Protein AF-A0A964YKU9-F1 (afdb_monomer)

Nearest PDB structures (foldseek):
  8cr2-assembly1_A  TM=3.054E-01  e=3.579E+00  Homo sapiens
  6dk4-assembly1_A  TM=3.546E-01  e=6.499E+00  Campylobacter jejuni

Sequence (134 aa):
GELRRVSAAVVVNYKNQTDTKSGEVKQIPYQPAELQQMIALARDAVGFRQDRGDSVSVANIPFTPEPVEHIPFYKDGGFIELVKEFSKFAIIFGALAIFFFVVVKPILFPPLVEVVEEEGLKGLAKREALKYVG

Secondary structure (DSSP, 8-state):
------EEEEEEPPEEEE-TTT--EEEEPPPHHHHHHHHHHHHHHTT--GGGT-EEEEEE--SS--------GGG-HHHHHHHHHHHHHHHHHHHHHHHIIIIIHHHHS-----THHHHHHHHHHHHHHGGG--

Radius of gyration: 42.84 Å; Cα contacts (8 Å, |Δi|>4): 95; chains: 1; bounding box: 123×22×89 Å

Foldseek 3Di:
DDDDAAEEEAEAAFDWDQDPPPRDTDGHWDDPVVVVVVQVVVCVVVVNDVVRVHDYYYHYDHPDDDPPPCPPPCRDPVNVVVVVVVVVVVVVVVVVVCCCVVPVCCVVPPPPPPPPPVVVVVVVVVVVVVVPPD

Structure (mmCIF, N/CA/C/O backbone):
data_AF-A0A964YKU9-F1
#
_entry.id   AF-A0A964YKU9-F1
#
loop_
_atom_site.group_PDB
_atom_site.id
_atom_site.type_symbol
_atom_site.label_atom_id
_atom_site.label_alt_id
_atom_site.label_comp_id
_atom_site.label_asym_id
_atom_site.label_entity_id
_atom_site.label_seq_id
_atom_site.pdbx_PDB_ins_code
_atom_site.Cartn_x
_atom_site.Cartn_y
_atom_site.Cartn_z
_atom_site.occupancy
_atom_site.B_iso_or_equiv
_atom_site.auth_seq_id
_atom_site.auth_comp_id
_atom_site.auth_asym_id
_atom_site.auth_atom_id
_atom_site.pdbx_PDB_model_num
ATOM 1 N N . GLY A 1 1 ? -41.988 -2.403 22.575 1.00 57.91 1 GLY A N 1
ATOM 2 C CA . GLY A 1 1 ? -41.020 -2.138 21.498 1.00 57.91 1 GLY A CA 1
ATOM 3 C C . GLY A 1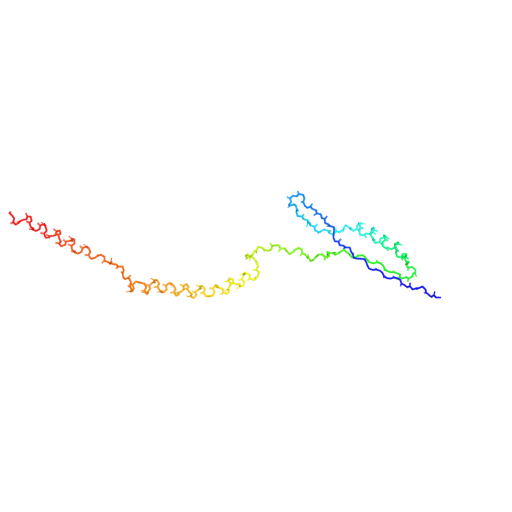 1 ? -39.730 -2.817 21.873 1.00 57.91 1 GLY A C 1
ATOM 4 O O . GLY A 1 1 ? -39.157 -2.459 22.890 1.00 57.91 1 GLY A O 1
ATOM 5 N N . GLU A 1 2 ? -39.371 -3.863 21.142 1.00 65.06 2 GLU A N 1
ATOM 6 C CA . GLU A 1 2 ? -38.262 -4.772 21.437 1.00 65.06 2 GLU A CA 1
ATOM 7 C C . GLU A 1 2 ? -36.902 -4.100 21.189 1.00 65.06 2 GLU A C 1
ATOM 9 O O . GLU A 1 2 ? -36.769 -3.245 20.308 1.00 65.06 2 GLU A O 1
ATOM 14 N N . LEU A 1 3 ? -35.904 -4.444 22.004 1.00 64.12 3 LEU A N 1
ATOM 15 C CA . LEU A 1 3 ? -34.567 -3.868 21.926 1.00 64.12 3 LEU A CA 1
ATOM 16 C C . LEU A 1 3 ? -33.912 -4.205 20.582 1.00 64.12 3 LEU A C 1
ATOM 18 O O . LEU A 1 3 ? -33.606 -5.358 20.300 1.00 64.12 3 LEU A O 1
ATOM 22 N N . ARG A 1 4 ? -33.664 -3.182 19.760 1.00 77.19 4 ARG A N 1
ATOM 23 C CA . ARG A 1 4 ? -32.893 -3.327 18.522 1.00 77.19 4 ARG A CA 1
ATOM 24 C C . ARG A 1 4 ? -31.410 -3.504 18.849 1.00 77.19 4 ARG A C 1
ATOM 26 O O . ARG A 1 4 ? -30.833 -2.679 19.556 1.00 77.19 4 ARG A O 1
ATOM 33 N N . ARG A 1 5 ? -30.816 -4.562 18.294 1.00 85.44 5 ARG A N 1
ATOM 34 C CA . ARG A 1 5 ? -29.370 -4.809 18.280 1.00 85.44 5 ARG A CA 1
ATOM 35 C C . ARG A 1 5 ? -28.634 -3.647 17.615 1.00 85.44 5 ARG A C 1
ATOM 37 O O . ARG A 1 5 ? -29.052 -3.175 16.556 1.00 85.44 5 ARG A O 1
ATOM 44 N N . VAL A 1 6 ? -27.510 -3.245 18.198 1.00 83.81 6 VAL A N 1
ATOM 45 C CA . VAL A 1 6 ? -26.591 -2.252 17.637 1.00 83.81 6 VAL A CA 1
ATOM 46 C C . VAL A 1 6 ? -25.325 -2.949 17.142 1.00 83.81 6 VAL A C 1
ATOM 48 O O . VAL A 1 6 ? -24.751 -3.817 17.801 1.00 83.81 6 VAL A O 1
ATOM 51 N N . SER A 1 7 ? -24.879 -2.587 15.942 1.00 87.25 7 SER A N 1
ATOM 52 C CA . SER A 1 7 ? -23.620 -3.065 15.370 1.00 87.25 7 SER A CA 1
ATOM 53 C C . SER A 1 7 ? -22.820 -1.880 14.861 1.00 87.25 7 SER A C 1
ATOM 55 O O . SER A 1 7 ? -23.318 -1.111 14.045 1.00 87.25 7 SER A O 1
ATOM 57 N N . ALA A 1 8 ? -21.593 -1.737 15.354 1.00 87.56 8 ALA A N 1
ATOM 58 C CA . ALA A 1 8 ? -20.694 -0.660 14.965 1.00 87.56 8 ALA A CA 1
ATOM 59 C C . ALA A 1 8 ? -19.329 -1.228 14.566 1.00 87.56 8 ALA A C 1
ATOM 61 O O . ALA A 1 8 ? -18.792 -2.124 15.219 1.00 87.56 8 ALA A O 1
ATOM 62 N N . ALA A 1 9 ? -18.765 -0.692 13.490 1.00 90.88 9 ALA A N 1
ATOM 63 C CA . ALA A 1 9 ? -17.406 -0.974 13.060 1.00 90.88 9 ALA A CA 1
ATOM 64 C C . ALA A 1 9 ? -16.640 0.346 13.025 1.00 90.88 9 ALA A C 1
ATOM 66 O O . ALA A 1 9 ? -17.117 1.321 12.445 1.00 90.88 9 ALA A O 1
ATOM 67 N N . VAL A 1 10 ? -15.475 0.379 13.661 1.00 90.94 10 VAL A N 1
ATOM 68 C CA . VAL A 1 10 ? -14.609 1.556 13.695 1.00 90.94 10 VAL A CA 1
ATOM 69 C C . VAL A 1 10 ? -13.308 1.194 13.008 1.00 90.94 10 VAL A C 1
ATOM 71 O O . VAL A 1 10 ? -12.696 0.168 13.301 1.00 90.94 10 VAL A O 1
ATOM 74 N N . VAL A 1 11 ? -12.890 2.032 12.074 1.00 91.94 11 VAL A N 1
ATOM 75 C CA . VAL A 1 11 ? -11.635 1.848 11.358 1.00 91.94 11 VAL A CA 1
ATOM 76 C C . VAL A 1 11 ? -10.685 2.943 11.806 1.00 91.94 11 VAL A C 1
ATOM 78 O O . VAL A 1 11 ? -11.050 4.118 11.810 1.00 91.94 11 VAL A O 1
ATOM 81 N N . VAL A 1 12 ? -9.486 2.551 12.217 1.00 92.75 12 VAL A N 1
ATOM 82 C CA . VAL A 1 12 ? -8.458 3.454 12.727 1.00 92.75 12 VAL A CA 1
ATOM 83 C C . VAL A 1 12 ? -7.274 3.421 11.768 1.00 92.75 12 VAL A C 1
ATOM 85 O O . VAL A 1 12 ? -6.830 2.345 11.369 1.00 92.75 12 VAL A O 1
ATOM 88 N N . ASN A 1 13 ? -6.801 4.606 11.378 1.00 93.75 13 ASN A N 1
ATOM 89 C CA . ASN A 1 13 ? -5.612 4.753 10.543 1.00 93.75 13 ASN A CA 1
ATOM 90 C C . ASN A 1 13 ? -4.346 4.427 11.344 1.00 93.75 13 ASN A C 1
ATOM 92 O O . ASN A 1 13 ? -4.336 4.570 12.559 1.00 93.75 13 ASN A O 1
ATOM 96 N N . TYR A 1 14 ? -3.249 4.080 10.683 1.00 91.75 14 TYR A N 1
ATOM 97 C CA . TYR A 1 14 ? -1.955 3.932 11.348 1.00 91.75 14 TYR A CA 1
ATOM 98 C C . TYR A 1 14 ? -1.458 5.261 11.930 1.00 91.75 14 TYR A C 1
ATOM 100 O O . TYR A 1 14 ? -1.773 6.343 11.426 1.00 91.75 14 TYR A O 1
ATOM 108 N N . LYS A 1 15 ? -0.645 5.182 12.991 1.00 89.56 15 LYS A N 1
ATOM 109 C CA . LYS A 1 15 ? 0.008 6.367 13.554 1.00 89.56 15 LYS A CA 1
ATOM 110 C C . LYS A 1 15 ? 1.242 6.725 12.736 1.00 89.56 15 LYS A C 1
ATOM 112 O O . LYS A 1 15 ? 2.020 5.855 12.351 1.00 89.56 15 LYS A O 1
ATOM 117 N N . ASN A 1 16 ? 1.427 8.019 12.501 1.00 87.44 16 ASN A N 1
ATOM 118 C CA . ASN A 1 16 ? 2.616 8.547 11.847 1.00 87.44 16 ASN A CA 1
ATOM 119 C C . ASN A 1 16 ? 3.749 8.642 12.871 1.00 87.44 16 ASN A C 1
ATOM 121 O O . ASN A 1 16 ? 3.620 9.338 13.878 1.00 87.44 16 ASN A O 1
ATOM 125 N N . GLN A 1 17 ? 4.859 7.962 12.607 1.00 83.38 17 GLN A N 1
ATOM 126 C CA . GLN A 1 17 ? 6.087 8.083 13.377 1.00 83.38 17 GLN A CA 1
ATOM 127 C C . GLN A 1 17 ? 7.201 8.576 12.459 1.00 83.38 17 GLN A C 1
ATOM 129 O O . GLN A 1 17 ? 7.548 7.926 11.474 1.00 83.38 17 GLN A O 1
ATOM 134 N N . THR A 1 18 ? 7.757 9.738 12.788 1.00 81.25 18 THR A N 1
ATOM 135 C CA . THR A 1 18 ? 8.900 10.297 12.066 1.00 81.25 18 THR A CA 1
ATOM 136 C C . THR A 1 18 ? 10.174 9.601 12.520 1.00 81.25 18 THR A C 1
ATOM 138 O O . THR A 1 18 ? 10.512 9.607 13.708 1.00 81.25 18 THR A O 1
ATOM 141 N N . ASP A 1 19 ? 10.886 9.001 11.573 1.00 75.75 19 ASP A N 1
ATOM 142 C CA . ASP A 1 19 ? 12.203 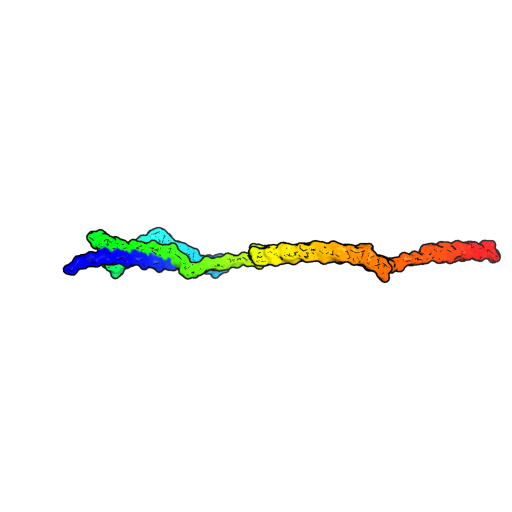8.433 11.808 1.00 75.75 19 ASP A CA 1
ATOM 143 C C . ASP A 1 19 ? 13.199 9.576 12.035 1.00 75.75 19 ASP A C 1
ATOM 145 O O . ASP A 1 19 ? 13.420 10.426 11.171 1.00 75.75 19 ASP A O 1
ATOM 149 N N . THR A 1 20 ? 13.798 9.623 13.224 1.00 73.50 20 THR A N 1
ATOM 150 C CA . THR A 1 20 ? 14.699 10.710 13.636 1.00 73.50 20 THR A CA 1
ATOM 151 C C . THR A 1 20 ? 16.002 10.733 12.829 1.00 73.50 20 THR A C 1
ATOM 153 O O . THR A 1 20 ? 16.746 11.705 12.912 1.00 73.50 20 THR A O 1
ATOM 156 N N . LYS A 1 21 ? 16.298 9.670 12.064 1.00 74.31 21 LYS A N 1
ATOM 157 C CA . LYS A 1 21 ? 17.530 9.543 11.272 1.00 74.31 21 LYS A CA 1
ATOM 158 C C . LYS A 1 21 ? 17.344 9.870 9.792 1.00 74.31 21 LYS A C 1
ATOM 160 O O . LYS A 1 21 ? 18.222 10.506 9.221 1.00 74.31 21 LYS A O 1
ATOM 165 N N . SER A 1 22 ? 16.247 9.432 9.172 1.00 71.81 22 SER A N 1
ATOM 166 C CA . SER A 1 22 ? 15.978 9.685 7.746 1.00 71.81 22 SER A CA 1
ATOM 167 C C . SER A 1 22 ? 15.040 10.869 7.505 1.00 71.81 22 SER A C 1
ATOM 169 O O . SER A 1 22 ? 14.948 11.348 6.380 1.00 71.81 22 SER A O 1
ATOM 171 N N . GLY A 1 23 ? 14.342 11.352 8.541 1.00 75.88 23 GLY A N 1
ATOM 172 C CA . GLY A 1 23 ? 13.283 12.352 8.392 1.00 75.88 23 GLY A CA 1
ATOM 173 C C . GLY A 1 23 ? 12.024 11.806 7.709 1.00 75.88 23 GLY A C 1
ATOM 174 O O . GLY A 1 23 ? 11.081 12.559 7.477 1.00 75.88 23 GLY A O 1
ATOM 175 N N . GLU A 1 24 ? 11.983 10.507 7.397 1.00 76.12 24 GLU A N 1
ATOM 176 C CA . GLU A 1 24 ? 10.838 9.869 6.757 1.00 76.12 24 GLU A CA 1
ATOM 177 C C . GLU A 1 24 ? 9.710 9.641 7.762 1.00 76.12 24 GLU A C 1
ATOM 179 O O . GLU A 1 24 ? 9.921 9.175 8.886 1.00 76.12 24 GLU A O 1
ATOM 184 N N . VAL A 1 25 ? 8.483 9.930 7.337 1.00 79.06 25 VAL A N 1
ATOM 185 C CA . VAL A 1 25 ? 7.276 9.619 8.102 1.00 79.06 25 VAL A CA 1
ATOM 186 C C . VAL A 1 25 ? 6.848 8.196 7.761 1.00 79.06 25 VAL A C 1
ATOM 188 O O . VAL A 1 25 ? 6.423 7.926 6.640 1.00 79.06 25 VAL A O 1
ATOM 191 N N . LYS A 1 26 ? 6.949 7.283 8.729 1.00 82.25 26 LYS A N 1
ATOM 192 C CA . LYS A 1 26 ? 6.490 5.897 8.592 1.00 82.25 26 LYS A CA 1
ATOM 193 C C . LYS A 1 26 ? 5.138 5.725 9.271 1.00 82.25 26 LYS A C 1
ATOM 195 O O . LYS A 1 26 ? 4.922 6.208 10.383 1.00 82.25 26 LYS A O 1
ATOM 200 N N . GLN A 1 27 ? 4.231 5.021 8.604 1.00 86.75 27 GLN A N 1
ATOM 201 C CA . GLN A 1 27 ? 2.949 4.618 9.175 1.00 86.75 27 GLN A CA 1
ATOM 202 C C . GLN A 1 27 ? 3.131 3.309 9.939 1.00 86.75 27 GLN A C 1
ATOM 204 O O . GLN A 1 27 ? 3.570 2.311 9.372 1.00 86.75 27 GLN A O 1
ATOM 209 N N . ILE A 1 28 ? 2.811 3.309 11.231 1.00 88.44 28 ILE A N 1
ATOM 210 C CA . ILE A 1 28 ? 3.000 2.156 12.114 1.00 88.44 28 ILE A CA 1
ATOM 211 C C . ILE A 1 28 ? 1.653 1.778 12.734 1.00 88.44 28 ILE A C 1
ATOM 213 O O . ILE A 1 28 ? 0.895 2.666 13.140 1.00 88.44 28 ILE A O 1
ATOM 217 N N . PRO A 1 29 ? 1.326 0.478 12.832 1.00 91.31 29 PRO A N 1
ATOM 218 C CA . PRO A 1 29 ? 0.109 0.055 13.498 1.00 91.31 29 PRO A CA 1
ATOM 219 C C . PRO A 1 29 ? 0.113 0.409 14.993 1.00 91.31 29 PRO A C 1
ATOM 221 O O . PRO A 1 29 ? 1.157 0.451 15.650 1.00 91.31 29 PRO A O 1
ATOM 224 N N . TYR A 1 30 ? -1.076 0.636 15.550 1.00 92.56 30 TYR A N 1
ATOM 225 C CA . TYR A 1 30 ? -1.257 0.760 16.992 1.00 92.56 30 TYR A CA 1
ATOM 226 C C . TYR A 1 30 ? -0.951 -0.561 17.697 1.00 92.56 30 TYR A C 1
ATOM 228 O O . TYR A 1 30 ? -1.205 -1.646 17.167 1.00 92.56 30 TYR A O 1
ATOM 236 N N . GLN A 1 31 ? -0.425 -0.461 18.915 1.00 93.94 31 GLN A N 1
ATOM 237 C CA . GLN A 1 31 ? -0.166 -1.632 19.740 1.00 93.94 31 GLN A CA 1
ATOM 238 C C . GLN A 1 31 ? -1.486 -2.277 20.191 1.00 93.94 31 GLN A C 1
ATOM 240 O O . GLN A 1 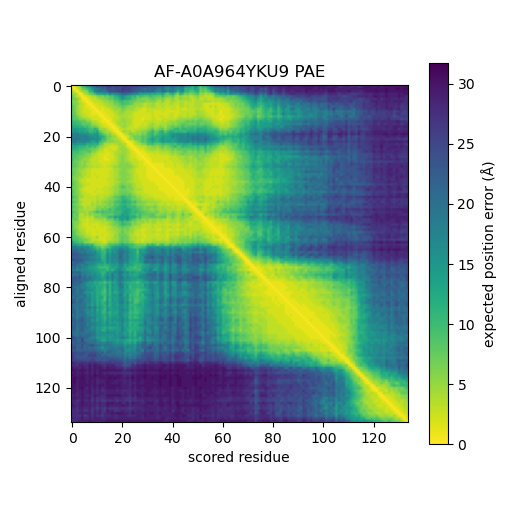31 ? -2.482 -1.571 20.379 1.00 93.94 31 GLN A O 1
ATOM 245 N N . PRO A 1 32 ? -1.513 -3.598 20.456 1.00 90.94 32 PRO A N 1
ATOM 246 C CA . PRO A 1 32 ? -2.732 -4.289 20.883 1.00 90.94 32 PRO A CA 1
ATOM 247 C C . PRO A 1 32 ? -3.395 -3.665 22.119 1.00 90.94 32 PRO A C 1
ATOM 249 O O . PRO A 1 32 ? -4.619 -3.605 22.198 1.00 90.94 32 PRO A O 1
ATOM 252 N N . ALA A 1 33 ? -2.595 -3.153 23.060 1.00 92.69 33 ALA A N 1
ATOM 253 C CA . ALA A 1 33 ? -3.095 -2.469 24.252 1.00 92.69 33 ALA A CA 1
ATOM 254 C C . ALA A 1 33 ? -3.799 -1.138 23.922 1.00 92.69 33 ALA A C 1
ATOM 256 O O . ALA A 1 33 ? -4.856 -0.851 24.479 1.00 92.69 33 ALA A O 1
ATOM 257 N N . GLU A 1 34 ? -3.254 -0.351 22.986 1.00 91.50 34 GLU A N 1
ATOM 258 C CA . GLU A 1 34 ? -3.861 0.906 22.520 1.00 91.50 34 GLU A CA 1
ATOM 259 C C . GLU A 1 34 ? -5.196 0.619 21.809 1.00 91.50 34 GLU A C 1
ATOM 261 O O . GLU A 1 34 ? -6.201 1.284 22.056 1.00 91.50 34 GLU A O 1
ATOM 266 N N . LEU A 1 35 ? -5.246 -0.440 20.992 1.00 92.75 35 LEU A N 1
ATOM 267 C CA . LEU A 1 35 ? -6.471 -0.861 20.306 1.00 92.75 35 LEU A CA 1
ATOM 268 C C . LEU A 1 35 ? -7.566 -1.311 21.277 1.00 92.75 35 LEU A C 1
ATOM 270 O O . LEU A 1 35 ? -8.733 -0.984 21.072 1.00 92.75 35 LEU A O 1
ATOM 274 N N . GLN A 1 36 ? -7.219 -2.016 22.356 1.00 92.81 36 GLN A N 1
ATOM 275 C CA . GLN A 1 36 ? -8.194 -2.403 23.382 1.00 92.81 36 GLN A CA 1
ATOM 276 C C . GLN A 1 36 ? -8.826 -1.189 24.068 1.00 92.81 36 GLN A C 1
ATOM 278 O O . GLN A 1 36 ? -10.033 -1.192 24.311 1.00 92.81 36 GLN A O 1
ATOM 283 N N . GLN A 1 37 ? -8.046 -0.137 24.327 1.00 93.62 37 GLN A N 1
ATOM 284 C CA . GLN A 1 37 ? -8.569 1.114 24.880 1.00 93.62 37 GLN A CA 1
ATOM 285 C C . GLN A 1 37 ? -9.540 1.787 23.905 1.00 93.62 37 GLN A C 1
ATOM 287 O O . GLN A 1 37 ? -10.626 2.201 24.304 1.00 93.62 37 GLN A O 1
ATOM 292 N N . MET A 1 38 ? -9.203 1.827 22.614 1.00 93.44 38 MET A N 1
ATOM 293 C CA . MET A 1 38 ? -10.102 2.354 21.582 1.00 93.44 38 MET A CA 1
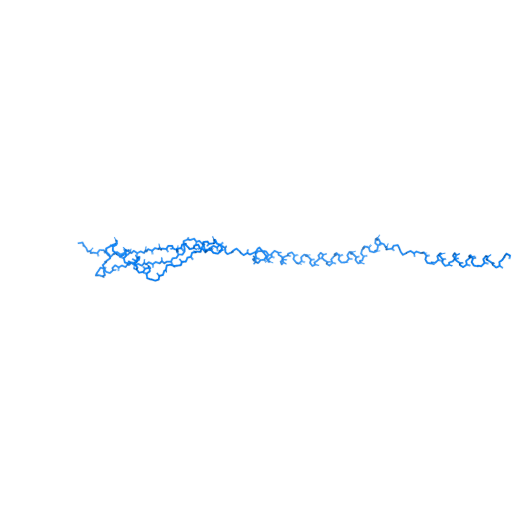ATOM 294 C C . MET A 1 38 ? -11.396 1.537 21.473 1.00 93.44 38 MET A C 1
ATOM 296 O O . MET A 1 38 ? -12.474 2.115 21.353 1.00 93.44 38 MET A O 1
ATOM 300 N N . ILE A 1 39 ? -11.314 0.205 21.564 1.00 93.31 39 ILE A N 1
ATOM 301 C CA . ILE A 1 39 ? -12.487 -0.682 21.586 1.00 93.31 39 ILE A CA 1
ATOM 302 C C . ILE A 1 39 ? -13.372 -0.380 22.801 1.00 93.31 39 ILE A C 1
ATOM 304 O O . ILE A 1 39 ? -14.591 -0.322 22.651 1.00 93.31 39 ILE A O 1
ATOM 308 N N . ALA A 1 40 ? -12.787 -0.193 23.987 1.00 93.50 40 ALA A N 1
ATOM 309 C CA . ALA A 1 40 ? -13.534 0.138 25.200 1.00 93.50 40 ALA A CA 1
ATOM 310 C C . ALA A 1 40 ? -14.270 1.479 25.055 1.00 93.50 40 ALA A C 1
ATOM 312 O O . ALA A 1 40 ? -15.483 1.530 25.232 1.00 93.50 40 ALA A O 1
ATOM 313 N N . LEU A 1 41 ? -13.573 2.525 24.598 1.00 93.69 41 LEU A N 1
ATOM 314 C CA . LEU A 1 41 ? -14.173 3.839 24.348 1.00 93.69 41 LEU A CA 1
ATOM 315 C C . LEU A 1 41 ? -15.292 3.778 23.302 1.00 93.69 41 LEU A C 1
ATOM 317 O O . LEU A 1 41 ? -16.347 4.383 23.481 1.00 93.69 41 LEU A O 1
ATOM 321 N N . ALA A 1 42 ? -15.091 3.022 22.221 1.00 91.94 42 ALA A N 1
ATOM 322 C CA . ALA A 1 42 ? -16.110 2.834 21.196 1.00 91.94 42 ALA A CA 1
ATOM 323 C C . ALA A 1 42 ? -17.342 2.097 21.743 1.00 91.94 42 ALA A C 1
ATOM 325 O O . ALA A 1 42 ? -18.465 2.470 21.411 1.00 91.94 42 ALA A O 1
ATOM 326 N N . ARG A 1 43 ? -17.149 1.078 22.594 1.00 91.50 43 ARG A N 1
ATOM 327 C CA . ARG A 1 43 ? -18.235 0.346 23.268 1.00 91.50 43 ARG A CA 1
ATOM 328 C C . ARG A 1 43 ? -19.029 1.246 24.207 1.00 91.50 43 ARG A C 1
ATOM 330 O O . ARG A 1 43 ? -20.258 1.205 24.163 1.00 91.50 43 ARG A O 1
ATOM 337 N N . ASP A 1 44 ? -18.353 2.074 24.992 1.00 91.56 44 ASP A N 1
ATOM 338 C CA . ASP A 1 44 ? -19.001 2.996 25.925 1.00 91.56 44 ASP A CA 1
ATOM 339 C C . ASP A 1 44 ? -19.790 4.078 25.177 1.00 91.56 44 ASP A C 1
ATOM 341 O O . ASP A 1 44 ? -20.947 4.341 25.506 1.00 91.56 44 ASP A O 1
ATOM 345 N N . ALA A 1 45 ? -19.220 4.639 24.104 1.00 89.62 45 ALA A N 1
ATOM 346 C CA . ALA A 1 45 ? -19.861 5.678 23.296 1.00 89.62 45 ALA A CA 1
ATOM 347 C C . ALA A 1 45 ? -21.162 5.212 22.619 1.00 89.62 45 ALA A C 1
ATOM 349 O O . ALA A 1 45 ? -22.109 5.988 22.500 1.00 89.62 45 ALA A O 1
ATOM 350 N N . VAL A 1 46 ? -21.232 3.948 22.184 1.00 88.38 46 VAL A N 1
ATOM 351 C CA . VAL A 1 46 ? -22.451 3.374 21.579 1.00 88.38 46 VAL A CA 1
ATOM 352 C C . VAL A 1 46 ? -23.405 2.756 22.608 1.00 88.38 46 VAL A C 1
ATOM 354 O O . VAL A 1 46 ? -24.490 2.299 22.243 1.00 88.38 46 VAL A O 1
ATOM 357 N N . GLY A 1 47 ? -23.014 2.711 23.886 1.00 87.62 47 GLY A N 1
ATOM 358 C CA . GLY A 1 47 ? -23.769 2.046 24.946 1.00 87.62 47 GLY A CA 1
ATOM 359 C C . GLY A 1 47 ? -23.900 0.540 24.714 1.00 87.62 47 GLY A C 1
ATOM 360 O O . GLY A 1 47 ? -25.008 0.005 24.812 1.00 87.62 47 GLY A O 1
ATOM 361 N N . PHE A 1 48 ? -22.794 -0.117 24.346 1.00 88.38 48 PHE A N 1
ATOM 362 C CA . PHE A 1 48 ? -22.708 -1.549 24.052 1.00 88.38 48 PHE A CA 1
ATOM 363 C C . PHE A 1 48 ? -23.306 -2.399 25.174 1.00 88.38 48 PHE A C 1
ATOM 365 O O . PHE A 1 48 ? -22.988 -2.229 26.351 1.00 88.38 48 PHE A O 1
ATOM 372 N N . ARG A 1 49 ? -24.141 -3.364 24.787 1.00 86.12 49 ARG A N 1
ATOM 373 C CA . ARG A 1 49 ? -24.786 -4.298 25.702 1.00 86.12 49 ARG A CA 1
ATOM 374 C C . ARG A 1 49 ? -24.736 -5.720 25.167 1.00 86.12 49 ARG A C 1
ATOM 376 O O . ARG A 1 49 ? -25.331 -6.038 24.136 1.00 86.12 49 ARG A O 1
ATOM 383 N N . GLN A 1 50 ? -24.028 -6.586 25.889 1.00 82.69 50 GLN A N 1
ATOM 384 C CA . GLN A 1 50 ? -23.871 -7.989 25.508 1.00 82.69 50 GLN A CA 1
ATOM 385 C C . GLN A 1 50 ? -25.197 -8.761 25.606 1.00 82.69 50 GLN A C 1
ATOM 387 O O . GLN A 1 50 ? -25.460 -9.622 24.774 1.00 82.69 50 GLN A O 1
ATOM 392 N N . ASP A 1 51 ? -26.068 -8.388 26.548 1.00 84.62 51 ASP A N 1
ATOM 393 C CA . ASP A 1 51 ? -27.436 -8.900 26.713 1.00 84.62 51 ASP A CA 1
ATOM 394 C C . ASP A 1 51 ? -28.330 -8.642 25.488 1.00 84.62 51 ASP A C 1
ATOM 396 O O . ASP A 1 51 ? -29.236 -9.426 25.218 1.00 84.62 51 ASP A O 1
ATOM 400 N N . ARG A 1 52 ? -28.054 -7.585 24.709 1.00 84.44 52 ARG A N 1
ATOM 401 C CA . ARG A 1 52 ? -28.758 -7.282 23.447 1.00 84.44 52 ARG A CA 1
ATOM 402 C C . ARG A 1 52 ? -28.159 -7.965 22.215 1.00 84.44 52 ARG A C 1
ATOM 404 O O . ARG A 1 52 ? -28.690 -7.810 21.116 1.00 84.44 52 ARG A O 1
ATOM 411 N N . GLY A 1 53 ? -27.037 -8.670 22.366 1.00 83.75 53 GLY A N 1
ATOM 412 C CA . GLY A 1 53 ? -26.281 -9.210 21.235 1.00 83.75 53 GLY A CA 1
ATOM 413 C C . GLY A 1 53 ? -25.583 -8.135 20.394 1.00 83.75 53 GLY A C 1
ATOM 414 O O . GLY A 1 53 ? -25.357 -8.341 19.197 1.00 83.75 53 GLY A O 1
ATOM 415 N N . ASP A 1 54 ? -25.261 -6.981 20.986 1.00 89.88 54 ASP A N 1
ATOM 416 C CA . ASP A 1 54 ? -24.530 -5.924 20.288 1.00 89.88 54 ASP A CA 1
ATOM 417 C C . ASP A 1 54 ? -23.124 -6.390 19.887 1.00 89.88 54 ASP A C 1
ATOM 419 O O . ASP A 1 54 ? -22.548 -7.299 20.486 1.00 89.88 54 ASP A O 1
ATOM 423 N N . SER A 1 55 ? -22.543 -5.755 18.869 1.00 88.25 55 SER A N 1
ATOM 424 C CA . SER A 1 55 ? -21.172 -6.048 18.440 1.00 88.25 55 SER A CA 1
ATOM 425 C C . SER A 1 55 ? -20.431 -4.785 18.024 1.00 88.25 55 SER A C 1
ATOM 427 O O . SER A 1 55 ? -20.922 -4.030 17.183 1.00 88.25 55 SER A O 1
ATOM 429 N N . VAL A 1 56 ? -19.228 -4.600 18.570 1.00 89.38 56 VAL A N 1
ATOM 430 C CA . VAL A 1 56 ? -18.308 -3.519 18.196 1.00 89.38 56 VAL A CA 1
ATOM 431 C C . VAL A 1 56 ? -16.968 -4.125 17.805 1.00 89.38 56 VAL A C 1
ATOM 433 O O . VAL A 1 56 ? -16.378 -4.863 18.597 1.00 89.38 56 VAL A O 1
ATOM 436 N N . SER A 1 57 ? -16.501 -3.807 16.598 1.00 90.00 57 SER A N 1
ATOM 437 C CA . SER A 1 57 ? -15.193 -4.224 16.085 1.00 90.00 57 SER A CA 1
ATOM 438 C C . SER A 1 57 ? -14.362 -3.009 15.696 1.00 90.00 57 SER A C 1
ATOM 440 O O . SER A 1 57 ? -14.893 -2.053 15.128 1.00 90.00 57 SER A O 1
ATOM 442 N N . VAL A 1 58 ? -13.063 -3.062 15.989 1.00 91.25 58 VAL A N 1
ATOM 443 C CA . VAL A 1 58 ? -12.098 -2.034 15.600 1.00 91.25 58 VAL A CA 1
ATOM 444 C C . VAL A 1 58 ? -11.034 -2.673 14.718 1.00 91.25 58 VAL A C 1
ATOM 446 O O . VAL A 1 58 ? -10.381 -3.628 15.136 1.00 91.25 58 VAL A O 1
ATOM 449 N N . ALA A 1 59 ? -10.864 -2.148 13.508 1.00 90.69 59 ALA A N 1
ATOM 450 C CA . ALA A 1 59 ? -9.820 -2.569 12.582 1.00 90.69 59 ALA A CA 1
ATOM 451 C C . ALA A 1 59 ? -8.783 -1.456 12.437 1.00 90.69 59 ALA A C 1
ATOM 453 O O . ALA A 1 59 ? -9.137 -0.294 12.249 1.00 90.69 59 ALA A O 1
ATOM 454 N N . ASN A 1 60 ? -7.507 -1.821 12.513 1.00 92.44 60 ASN A N 1
ATOM 455 C CA . ASN A 1 60 ? -6.408 -0.899 12.283 1.00 92.44 60 ASN A CA 1
ATOM 456 C C . ASN A 1 60 ? -5.839 -1.148 10.887 1.00 92.44 60 ASN A C 1
ATOM 458 O O . ASN A 1 60 ? -5.234 -2.196 10.665 1.00 92.44 60 ASN A O 1
ATOM 462 N N . ILE A 1 61 ? -6.061 -0.217 9.961 1.00 89.81 61 ILE A N 1
ATOM 463 C CA . ILE A 1 61 ? -5.610 -0.324 8.568 1.00 89.81 61 ILE A CA 1
ATOM 464 C C . ILE A 1 61 ? -5.075 1.024 8.076 1.00 89.81 61 ILE A C 1
ATOM 466 O O . ILE A 1 61 ? -5.590 2.064 8.488 1.00 89.81 61 ILE A O 1
ATOM 470 N N . PRO A 1 62 ? -4.070 1.037 7.187 1.00 88.12 62 PRO A N 1
ATOM 471 C CA . PRO A 1 62 ? -3.597 2.275 6.583 1.00 88.12 62 PRO A CA 1
ATOM 472 C C . PRO A 1 62 ? -4.674 2.862 5.657 1.00 88.12 62 PRO A C 1
ATOM 474 O O . PRO A 1 62 ? -5.274 2.151 4.852 1.00 88.12 62 PRO A O 1
ATOM 477 N N . PHE A 1 63 ? -4.948 4.163 5.788 1.00 88.62 63 PHE A N 1
ATOM 478 C CA . PHE A 1 63 ? -5.923 4.872 4.936 1.00 88.62 63 PHE A CA 1
ATOM 479 C C . PHE A 1 63 ? -5.296 5.386 3.646 1.00 88.62 63 PHE A C 1
ATOM 481 O O . PHE A 1 63 ? -5.990 5.627 2.659 1.00 88.62 63 PHE A O 1
ATOM 488 N N . THR A 1 64 ? -3.984 5.593 3.665 1.00 79.94 64 THR A N 1
ATOM 489 C CA . THR A 1 64 ? -3.224 5.966 2.481 1.00 79.94 64 THR A CA 1
ATOM 490 C C . THR A 1 64 ? -2.865 4.686 1.727 1.00 79.94 64 THR A C 1
ATOM 492 O O . THR A 1 64 ? -2.521 3.700 2.385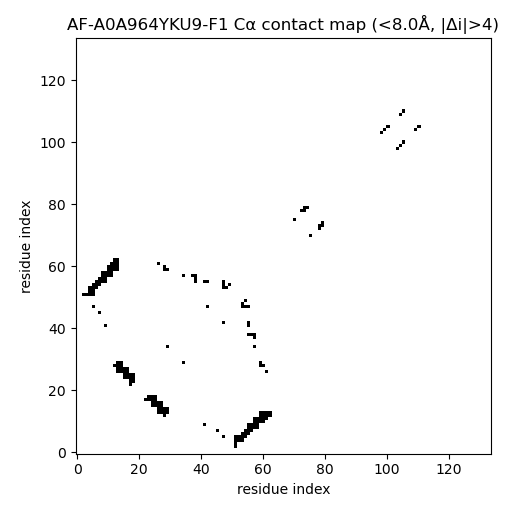 1.00 79.94 64 THR A O 1
ATOM 495 N N . PRO A 1 65 ? -2.913 4.671 0.379 1.00 66.38 65 PRO A N 1
ATOM 496 C CA . PRO A 1 65 ? -2.214 3.631 -0.368 1.00 66.38 65 PRO A CA 1
ATOM 497 C C . PRO A 1 65 ? -0.778 3.549 0.148 1.00 66.38 65 PRO A C 1
ATOM 499 O O . PRO A 1 65 ? -0.204 4.585 0.505 1.00 66.38 65 PRO A O 1
ATOM 502 N N . GLU A 1 66 ? -0.237 2.329 0.233 1.00 66.50 66 GLU A N 1
ATOM 503 C CA . GLU A 1 66 ? 1.152 2.129 0.644 1.00 66.50 66 GLU A CA 1
ATOM 504 C C . GLU A 1 66 ? 2.022 3.152 -0.092 1.00 66.50 66 GLU A C 1
ATOM 506 O O . GLU A 1 66 ? 1.815 3.339 -1.301 1.00 66.50 66 GLU A O 1
ATOM 511 N N . PRO A 1 67 ? 2.905 3.885 0.621 1.00 62.56 67 PRO A N 1
ATOM 512 C CA . PRO A 1 67 ? 3.808 4.821 -0.024 1.00 62.56 67 PRO A CA 1
ATOM 513 C C . PRO A 1 67 ? 4.422 4.078 -1.193 1.00 62.56 67 PRO A C 1
ATOM 515 O O . PRO A 1 67 ? 4.984 3.006 -0.974 1.00 62.56 67 PRO A O 1
ATOM 518 N N . VAL A 1 68 ? 4.215 4.587 -2.412 1.00 61.84 68 VAL A N 1
ATOM 519 C CA . VAL A 1 68 ? 4.730 3.944 -3.617 1.00 61.84 68 VAL A CA 1
ATOM 520 C C . VAL A 1 68 ? 6.213 3.791 -3.361 1.00 61.84 68 VAL A C 1
ATOM 522 O O . VAL A 1 68 ? 6.927 4.794 -3.269 1.00 61.84 68 VAL A O 1
ATOM 525 N N . GLU A 1 69 ? 6.638 2.557 -3.092 1.00 66.50 69 GLU A N 1
ATOM 526 C CA . GLU A 1 69 ? 8.020 2.290 -2.755 1.00 66.50 69 GLU A CA 1
ATOM 527 C C . GLU A 1 69 ? 8.799 2.836 -3.942 1.00 66.50 69 GLU A C 1
ATOM 529 O O . GLU A 1 69 ? 8.474 2.512 -5.086 1.00 66.50 69 GLU A O 1
ATOM 534 N N . HIS A 1 70 ? 9.696 3.792 -3.692 1.00 66.31 70 HIS A N 1
ATOM 535 C CA . HIS A 1 70 ? 10.349 4.540 -4.758 1.00 66.31 70 HIS A CA 1
ATOM 536 C C . HIS A 1 70 ? 11.328 3.585 -5.447 1.00 66.31 70 HIS A C 1
ATOM 538 O O . HIS A 1 70 ? 12.524 3.552 -5.158 1.00 66.31 70 HIS A O 1
ATOM 544 N N . ILE A 1 71 ? 10.796 2.737 -6.323 1.00 76.31 71 ILE A N 1
ATOM 545 C CA . ILE A 1 71 ? 11.568 1.817 -7.132 1.00 76.31 71 ILE A CA 1
ATOM 546 C C . ILE 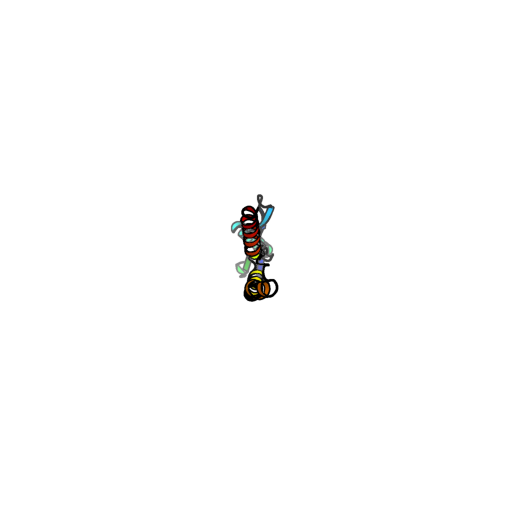A 1 71 ? 12.439 2.676 -8.042 1.00 76.31 71 ILE A C 1
ATOM 548 O O . ILE A 1 71 ? 11.928 3.541 -8.760 1.00 76.31 71 ILE A O 1
ATOM 552 N N . PRO A 1 72 ? 13.769 2.495 -8.005 1.00 84.31 72 PRO A N 1
ATOM 553 C CA . PRO A 1 72 ? 14.639 3.185 -8.935 1.00 84.31 72 PRO A CA 1
ATOM 554 C C . PRO A 1 72 ? 14.190 2.906 -10.370 1.00 84.31 72 PRO A C 1
ATOM 556 O O . PRO A 1 72 ? 13.853 1.766 -10.689 1.00 84.31 72 PRO A O 1
ATOM 559 N N . PHE A 1 73 ? 14.245 3.915 -11.242 1.00 85.62 73 PHE A N 1
ATOM 560 C CA . PHE A 1 73 ? 13.736 3.815 -12.617 1.00 85.62 73 PHE A CA 1
ATOM 561 C C . PHE A 1 73 ? 14.299 2.610 -13.394 1.00 85.62 73 PHE A C 1
ATOM 563 O O . PHE A 1 73 ? 13.613 2.045 -14.231 1.00 85.62 73 PHE A O 1
ATOM 570 N N . TYR A 1 74 ? 15.528 2.174 -13.092 1.00 85.50 74 TYR A N 1
ATOM 571 C CA . TYR A 1 74 ? 16.170 1.030 -13.746 1.00 85.50 74 TYR A CA 1
ATOM 572 C C . TYR A 1 74 ? 15.649 -0.345 -13.283 1.00 85.50 74 TYR A C 1
ATOM 574 O O . TYR A 1 74 ? 15.959 -1.352 -13.917 1.00 85.50 74 TYR A O 1
ATOM 582 N N . LYS A 1 75 ? 14.907 -0.405 -12.169 1.00 84.56 75 LYS A N 1
ATOM 583 C CA . LYS A 1 75 ? 14.254 -1.621 -11.649 1.00 84.56 75 LYS A CA 1
ATOM 584 C C . LYS A 1 75 ? 12.766 -1.680 -11.976 1.00 84.56 75 LYS A C 1
ATOM 586 O O . LYS A 1 75 ? 12.142 -2.703 -11.708 1.00 84.56 75 LYS A O 1
ATOM 591 N N . ASP A 1 76 ? 12.206 -0.598 -12.506 1.00 86.38 76 ASP A N 1
ATOM 592 C CA . ASP A 1 76 ? 10.813 -0.561 -12.920 1.00 86.38 76 ASP A CA 1
ATOM 593 C C . ASP A 1 76 ? 10.577 -1.585 -14.043 1.00 86.38 76 ASP A C 1
ATOM 595 O O . ASP A 1 76 ? 11.353 -1.674 -15.001 1.00 86.38 76 ASP A O 1
ATOM 599 N N . GLY A 1 77 ? 9.502 -2.367 -13.920 1.00 86.69 77 GLY A N 1
ATOM 600 C CA . GLY A 1 77 ? 9.120 -3.369 -14.911 1.00 86.69 77 GLY A CA 1
ATOM 601 C C . GLY A 1 77 ? 8.935 -2.749 -16.295 1.00 86.69 77 GLY A C 1
ATOM 602 O O . GLY A 1 77 ? 9.416 -3.309 -17.280 1.00 86.69 77 GLY A O 1
ATOM 603 N N . GLY A 1 78 ? 8.360 -1.542 -16.360 1.00 88.38 78 GLY A N 1
ATOM 604 C CA . GLY A 1 78 ? 8.188 -0.815 -17.619 1.00 88.38 78 GLY A CA 1
ATOM 605 C C . GLY A 1 78 ? 9.518 -0.451 -18.290 1.00 88.38 78 GLY A C 1
ATOM 606 O O . GLY A 1 78 ? 9.659 -0.577 -19.506 1.00 88.38 78 GLY A O 1
ATOM 607 N N . PHE A 1 79 ? 10.534 -0.066 -17.510 1.00 91.38 79 PHE A N 1
ATOM 608 C CA . PHE A 1 79 ? 11.867 0.223 -18.046 1.00 91.38 79 PHE A CA 1
ATOM 609 C C . PHE A 1 79 ? 12.567 -1.046 -18.545 1.00 91.38 79 PHE A C 1
ATOM 611 O O . PHE A 1 79 ? 13.184 -1.033 -19.610 1.00 91.38 79 PHE A O 1
ATOM 618 N N . ILE A 1 80 ? 12.451 -2.158 -17.814 1.00 92.69 80 ILE A N 1
ATOM 619 C CA . ILE A 1 80 ? 13.037 -3.445 -18.213 1.00 92.69 80 ILE A CA 1
ATOM 620 C C . ILE A 1 80 ? 12.405 -3.950 -19.516 1.00 92.69 80 ILE A C 1
ATOM 622 O O . ILE A 1 80 ? 13.118 -4.424 -20.405 1.00 92.69 80 ILE A O 1
ATOM 626 N N . GLU A 1 81 ? 11.085 -3.831 -19.658 1.00 93.06 81 GLU A N 1
ATOM 627 C CA . GLU A 1 81 ? 10.378 -4.181 -20.892 1.00 93.06 81 GLU A CA 1
ATOM 628 C C . GLU A 1 81 ? 10.828 -3.315 -22.070 1.00 93.06 81 GLU A C 1
ATOM 630 O O . GLU A 1 81 ? 11.165 -3.854 -23.128 1.00 93.06 81 GLU A O 1
ATOM 635 N N . LEU A 1 82 ? 10.947 -2.001 -21.860 1.00 94.25 82 LEU A N 1
ATOM 636 C CA . LEU A 1 82 ? 11.447 -1.072 -22.869 1.00 94.25 82 LEU A CA 1
ATOM 637 C C . LEU A 1 82 ? 12.867 -1.442 -23.317 1.00 94.25 82 LEU A C 1
ATOM 639 O O . LEU A 1 82 ? 13.127 -1.600 -24.508 1.00 94.25 82 LEU A O 1
ATOM 643 N N . VAL A 1 83 ? 13.790 -1.650 -22.372 1.00 95.31 83 VAL A N 1
ATOM 644 C CA . VAL A 1 83 ? 15.169 -2.066 -22.673 1.00 95.31 83 VAL A C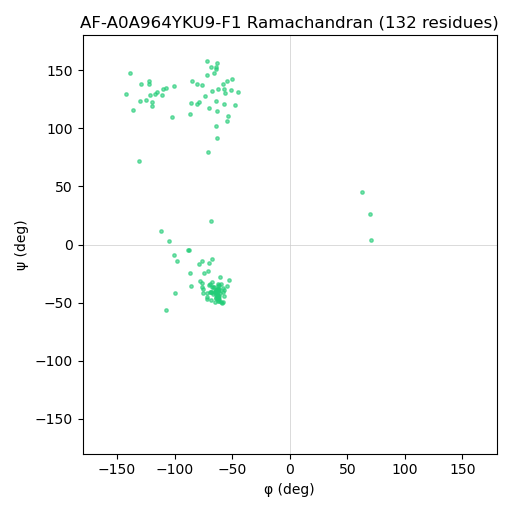A 1
ATOM 645 C C . VAL A 1 83 ? 15.184 -3.381 -23.449 1.00 95.31 83 VAL A C 1
ATOM 647 O O . VAL A 1 83 ? 15.938 -3.523 -24.413 1.00 95.31 83 VAL A O 1
ATOM 650 N N . LYS A 1 84 ? 14.331 -4.340 -23.080 1.00 94.88 84 LYS A N 1
ATOM 651 C CA . LYS A 1 84 ? 14.226 -5.624 -23.778 1.00 94.88 84 LYS A CA 1
ATOM 652 C C . LYS A 1 84 ? 13.739 -5.450 -25.214 1.00 94.88 84 LYS A C 1
ATOM 654 O O . LYS A 1 84 ? 14.249 -6.127 -26.107 1.00 94.88 84 LYS A O 1
ATOM 659 N N . GLU A 1 85 ? 12.798 -4.553 -25.467 1.00 93.88 85 GLU A N 1
ATOM 660 C CA . GLU A 1 85 ? 12.333 -4.263 -26.821 1.00 93.88 85 GLU A CA 1
ATOM 661 C C . GLU A 1 85 ? 13.414 -3.569 -27.659 1.00 93.88 85 GLU A C 1
ATOM 663 O O . GLU A 1 85 ? 13.760 -4.054 -28.741 1.00 93.88 85 GLU A O 1
ATOM 668 N N . PHE A 1 86 ? 14.051 -2.530 -27.114 1.00 95.81 86 PHE A N 1
ATOM 669 C CA . PHE A 1 86 ? 15.171 -1.839 -27.756 1.00 95.81 86 PHE A CA 1
ATOM 670 C C . PHE A 1 86 ? 16.363 -2.765 -28.029 1.00 95.81 86 PHE A C 1
ATOM 672 O O . PHE A 1 86 ? 17.026 -2.620 -29.057 1.00 95.81 86 PHE A O 1
ATOM 679 N N . SER A 1 87 ? 16.618 -3.754 -27.166 1.00 95.81 87 SER A N 1
ATOM 680 C CA . SER A 1 87 ? 17.747 -4.680 -27.322 1.00 95.81 87 SER A CA 1
ATOM 681 C C . SER A 1 87 ? 17.676 -5.497 -28.617 1.00 95.81 87 SER A C 1
ATOM 683 O O . SER A 1 87 ? 18.702 -5.731 -29.254 1.00 95.81 87 SER A O 1
ATOM 685 N N . LYS A 1 88 ? 16.470 -5.867 -29.069 1.00 95.06 88 LYS A N 1
ATOM 686 C CA . LYS A 1 88 ? 16.271 -6.620 -30.318 1.00 95.06 88 LYS A CA 1
ATOM 687 C C . LYS A 1 88 ? 16.709 -5.801 -31.528 1.00 95.06 88 LYS A C 1
ATOM 689 O O . LYS A 1 88 ? 17.438 -6.298 -32.384 1.00 95.06 88 LYS A O 1
ATOM 694 N N . PHE A 1 89 ? 16.301 -4.533 -31.573 1.00 95.62 89 PHE A N 1
ATOM 695 C CA . PHE A 1 89 ? 16.709 -3.615 -32.633 1.00 95.62 89 PHE A CA 1
ATOM 696 C C . PHE A 1 89 ? 18.197 -3.285 -32.538 1.00 95.62 89 PHE A C 1
ATOM 698 O O . PHE A 1 89 ? 18.879 -3.281 -33.559 1.00 95.62 89 PHE A O 1
ATOM 705 N N . ALA A 1 90 ? 18.723 -3.083 -31.328 1.00 96.50 90 ALA A N 1
ATOM 706 C CA . ALA A 1 90 ? 20.136 -2.798 -31.106 1.00 96.50 90 ALA A CA 1
ATOM 707 C C . ALA A 1 90 ? 21.049 -3.909 -31.650 1.00 96.50 90 ALA A C 1
ATOM 709 O O . ALA A 1 90 ? 22.084 -3.603 -32.236 1.00 96.50 90 ALA A O 1
ATOM 710 N N . ILE A 1 91 ? 20.653 -5.182 -31.534 1.00 96.69 91 ILE A N 1
ATOM 711 C CA . ILE A 1 91 ? 21.403 -6.310 -32.112 1.00 96.69 91 ILE A CA 1
ATOM 712 C C . ILE A 1 91 ? 21.438 -6.221 -33.643 1.00 96.69 91 ILE A C 1
ATOM 714 O O . ILE A 1 91 ? 22.504 -6.361 -34.242 1.00 96.69 91 ILE A O 1
ATOM 718 N N . ILE A 1 92 ? 20.295 -5.955 -34.282 1.00 96.06 92 ILE A N 1
ATOM 719 C CA . ILE A 1 92 ? 20.200 -5.849 -35.746 1.00 96.06 92 ILE A CA 1
ATOM 720 C C . ILE A 1 92 ? 21.020 -4.656 -36.248 1.00 96.06 92 ILE A C 1
ATOM 722 O O . ILE A 1 92 ? 21.850 -4.808 -37.143 1.00 96.06 92 ILE A O 1
ATOM 726 N N . PHE A 1 93 ? 20.838 -3.480 -35.644 1.00 97.06 93 PHE A N 1
ATOM 727 C CA . PHE A 1 93 ? 21.617 -2.290 -35.981 1.00 97.06 93 PHE A CA 1
ATOM 728 C C . PHE A 1 93 ? 23.108 -2.488 -35.710 1.00 97.06 93 PHE A C 1
ATOM 730 O O . PHE A 1 93 ? 23.923 -2.056 -36.517 1.00 97.06 93 PHE A O 1
ATOM 737 N N . GLY A 1 94 ? 23.471 -3.178 -34.628 1.00 96.62 94 GLY A N 1
ATOM 738 C CA . GLY A 1 94 ? 24.852 -3.533 -34.319 1.00 96.62 94 GLY A CA 1
ATOM 739 C C . GLY A 1 94 ? 25.473 -4.418 -35.399 1.00 96.62 94 GLY A C 1
ATOM 740 O O . GLY A 1 94 ? 26.561 -4.117 -35.883 1.00 96.62 94 GLY A O 1
ATOM 741 N N . ALA A 1 95 ? 24.765 -5.459 -35.845 1.00 96.12 95 ALA A N 1
ATOM 742 C CA . ALA A 1 95 ? 25.226 -6.326 -36.928 1.00 96.12 95 ALA A CA 1
ATOM 743 C C . ALA A 1 95 ? 25.387 -5.563 -38.254 1.00 96.12 95 ALA A C 1
ATOM 745 O O . ALA A 1 95 ? 26.409 -5.703 -38.927 1.00 96.12 95 ALA A O 1
ATOM 746 N N . LEU A 1 96 ? 24.418 -4.710 -38.604 1.00 96.56 96 LEU A N 1
ATOM 747 C CA . LEU A 1 96 ? 24.488 -3.862 -39.798 1.00 96.56 96 LEU A CA 1
ATOM 748 C C . LEU A 1 96 ? 25.627 -2.844 -39.716 1.00 96.56 96 LEU A C 1
ATOM 750 O O . LEU A 1 96 ? 26.329 -2.637 -40.704 1.00 96.56 96 LEU A O 1
ATOM 754 N N . ALA A 1 97 ? 25.842 -2.234 -38.550 1.00 95.94 97 ALA A N 1
ATOM 755 C CA . ALA A 1 97 ? 26.943 -1.310 -38.328 1.00 95.94 97 ALA A CA 1
ATOM 756 C C . ALA A 1 97 ? 28.285 -2.025 -38.511 1.00 95.94 97 ALA A C 1
ATOM 758 O O . ALA A 1 97 ? 29.122 -1.548 -39.272 1.00 95.94 97 ALA A O 1
ATOM 759 N N . ILE A 1 98 ? 28.474 -3.197 -37.896 1.00 95.50 98 ILE A N 1
ATOM 760 C CA . ILE A 1 98 ? 29.692 -3.999 -38.073 1.00 95.50 98 ILE A CA 1
ATOM 761 C C . ILE A 1 98 ? 29.896 -4.339 -39.552 1.00 95.50 98 ILE A C 1
ATOM 763 O O . ILE A 1 98 ? 30.974 -4.090 -40.085 1.00 95.50 98 ILE A O 1
ATOM 767 N N . PHE A 1 99 ? 28.867 -4.838 -40.240 1.00 94.25 99 PHE A N 1
ATOM 768 C CA . PHE A 1 99 ? 28.946 -5.136 -41.671 1.00 94.25 99 PHE A CA 1
ATOM 769 C C . PHE A 1 99 ? 29.342 -3.903 -42.497 1.00 94.25 99 PHE A C 1
ATOM 771 O O . PHE A 1 99 ? 30.228 -3.975 -43.348 1.00 94.25 99 PHE A O 1
ATOM 778 N N .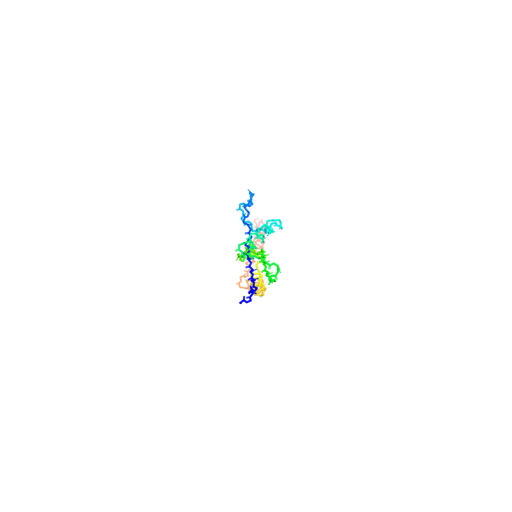 PHE A 1 100 ? 28.741 -2.748 -42.213 1.00 93.44 100 PHE A N 1
ATOM 779 C CA . PHE A 1 100 ? 29.068 -1.495 -42.881 1.00 93.44 100 PHE A CA 1
ATOM 780 C C . PHE A 1 100 ? 30.522 -1.067 -42.633 1.00 93.44 100 PHE A C 1
ATOM 782 O O . PHE A 1 100 ? 31.234 -0.736 -43.579 1.00 93.44 100 PHE A O 1
ATOM 789 N N . PHE A 1 101 ? 30.994 -1.103 -41.385 1.00 94.00 101 PHE A N 1
ATOM 790 C CA . PHE A 1 101 ? 32.361 -0.706 -41.040 1.00 94.00 101 PHE A CA 1
ATOM 791 C C . PHE A 1 101 ? 33.421 -1.681 -41.568 1.00 94.00 101 PHE A C 1
ATOM 793 O O . PHE A 1 101 ? 34.506 -1.235 -41.933 1.00 94.00 101 PHE A O 1
ATOM 800 N N . VAL A 1 102 ? 33.117 -2.981 -41.631 1.00 92.38 102 VAL A N 1
ATOM 801 C CA . VAL A 1 102 ? 34.061 -4.026 -42.062 1.00 92.38 102 VAL A CA 1
ATOM 802 C C . VAL A 1 102 ? 34.081 -4.211 -43.579 1.00 92.38 102 VAL A C 1
ATOM 804 O O . VAL A 1 102 ? 35.139 -4.482 -44.130 1.00 92.38 102 VAL A O 1
ATOM 807 N N . VAL A 1 103 ? 32.945 -4.081 -44.267 1.00 90.38 103 VAL A N 1
ATOM 808 C CA . VAL A 1 103 ? 32.846 -4.369 -45.709 1.00 90.38 103 VAL A CA 1
ATOM 809 C C . VAL A 1 103 ? 32.707 -3.088 -46.517 1.00 90.38 103 VAL A C 1
ATOM 811 O O . VAL A 1 103 ? 33.514 -2.809 -47.399 1.00 90.38 103 VAL A O 1
ATOM 814 N N . VAL A 1 104 ? 31.693 -2.280 -46.212 1.00 89.00 104 VAL A N 1
ATOM 815 C CA . VAL A 1 104 ? 31.327 -1.128 -47.049 1.00 89.00 104 VAL A CA 1
ATOM 816 C C . VAL A 1 104 ? 32.362 -0.006 -46.938 1.00 89.00 104 VAL A C 1
ATOM 818 O O . VAL A 1 104 ? 32.821 0.519 -47.952 1.00 89.00 104 VAL A O 1
ATOM 821 N N . LYS A 1 105 ? 32.777 0.344 -45.715 1.00 88.12 105 LYS A N 1
ATOM 822 C CA . LYS A 1 105 ? 33.736 1.426 -45.460 1.00 88.12 105 LYS A CA 1
ATOM 823 C C . LYS A 1 105 ? 35.101 1.209 -46.134 1.00 88.12 105 LYS A C 1
ATOM 825 O O . LYS A 1 105 ? 35.530 2.153 -46.789 1.00 88.12 105 LYS A O 1
ATOM 830 N N . PRO A 1 106 ? 35.787 0.053 -46.034 1.00 84.19 106 PRO A N 1
ATOM 831 C CA . PRO A 1 106 ? 37.091 -0.115 -46.683 1.00 84.19 106 PRO A CA 1
ATOM 832 C C . PRO A 1 106 ? 37.016 -0.211 -48.211 1.00 84.19 106 PRO A C 1
ATOM 834 O O . PRO A 1 106 ? 38.000 0.092 -48.871 1.00 84.19 106 PRO A O 1
ATOM 837 N N . ILE A 1 107 ? 35.873 -0.595 -48.790 1.00 85.19 107 ILE A N 1
ATOM 838 C CA . ILE A 1 107 ? 35.698 -0.598 -50.253 1.00 85.19 107 ILE A CA 1
ATOM 839 C C . ILE A 1 107 ? 35.502 0.830 -50.779 1.00 85.19 107 ILE A C 1
ATOM 841 O O . ILE A 1 107 ? 36.070 1.192 -51.806 1.00 85.19 107 ILE A O 1
ATOM 845 N N . LEU A 1 108 ? 34.710 1.650 -50.080 1.00 86.69 108 LEU A N 1
ATOM 846 C CA . LEU A 1 108 ? 34.458 3.044 -50.471 1.00 86.69 108 LEU A CA 1
ATOM 847 C C . LEU A 1 108 ? 35.613 3.984 -50.106 1.00 86.69 108 LEU A C 1
ATOM 849 O O . LEU A 1 108 ? 35.852 4.973 -50.793 1.00 86.69 108 LEU A O 1
ATOM 853 N N . PHE A 1 109 ? 36.316 3.679 -49.020 1.00 82.06 109 PHE A N 1
ATOM 854 C CA . PHE A 1 109 ? 37.446 4.442 -48.506 1.00 82.06 109 PHE A CA 1
ATOM 855 C C . PHE A 1 109 ? 38.600 3.478 -48.232 1.00 82.06 109 PHE A C 1
ATOM 857 O O . PHE A 1 109 ? 38.884 3.182 -47.064 1.00 82.06 109 PHE A O 1
ATOM 864 N N . PRO A 1 110 ? 39.243 2.941 -49.285 1.00 78.69 110 PRO A N 1
ATOM 865 C CA . PRO A 1 110 ? 40.422 2.120 -49.092 1.00 78.69 110 PRO A CA 1
ATOM 866 C C . PRO A 1 110 ? 41.458 2.941 -48.318 1.00 78.69 110 PRO A C 1
ATOM 868 O O . PRO A 1 110 ? 41.662 4.118 -48.641 1.00 78.69 110 PRO A O 1
ATOM 871 N N . PRO A 1 111 ? 42.094 2.371 -47.276 1.00 73.25 111 PRO A N 1
ATOM 872 C CA . PRO A 1 111 ? 43.235 3.031 -46.672 1.00 73.25 111 PRO A CA 1
ATOM 873 C C . PRO A 1 111 ? 44.243 3.263 -47.793 1.00 73.25 111 PRO A C 1
ATOM 875 O O . PRO A 1 111 ? 44.511 2.353 -48.580 1.00 73.25 111 PRO A O 1
ATOM 878 N N . LEU A 1 112 ? 44.743 4.492 -47.907 1.00 79.56 112 LEU A N 1
ATOM 879 C CA . LEU A 1 112 ? 45.822 4.805 -48.831 1.00 79.56 112 LEU A CA 1
ATOM 880 C C . LEU A 1 112 ? 47.027 3.990 -48.360 1.00 79.56 112 LEU A C 1
ATOM 882 O O . LEU A 1 112 ? 47.745 4.400 -47.454 1.00 79.56 112 LEU A O 1
ATOM 886 N N . VAL A 1 113 ? 47.179 2.781 -48.901 1.00 69.00 113 VAL A N 1
ATOM 887 C CA . VAL A 1 113 ? 48.389 1.988 -48.741 1.00 69.00 113 VAL A CA 1
ATOM 888 C C . VAL A 1 113 ? 49.456 2.808 -49.438 1.00 69.00 113 VAL A C 1
ATOM 890 O O . VAL A 1 113 ? 49.472 2.921 -50.663 1.00 69.00 113 VAL A O 1
ATOM 893 N N . GLU A 1 114 ? 50.260 3.490 -48.633 1.00 66.62 114 GLU A N 1
ATOM 894 C CA . GLU A 1 114 ? 51.368 4.298 -49.095 1.00 66.62 114 GLU A CA 1
ATOM 895 C C . GLU A 1 114 ? 52.263 3.436 -49.989 1.00 66.62 114 GLU A C 1
ATOM 897 O O . GLU A 1 114 ? 52.972 2.547 -49.529 1.00 66.62 114 GLU A O 1
ATOM 902 N N . VAL A 1 115 ? 52.274 3.745 -51.287 1.00 61.25 115 VAL A N 1
ATOM 903 C CA . VAL A 1 115 ? 53.210 3.212 -52.297 1.00 61.25 115 VAL A CA 1
ATOM 904 C C . VAL A 1 115 ? 54.648 3.729 -52.045 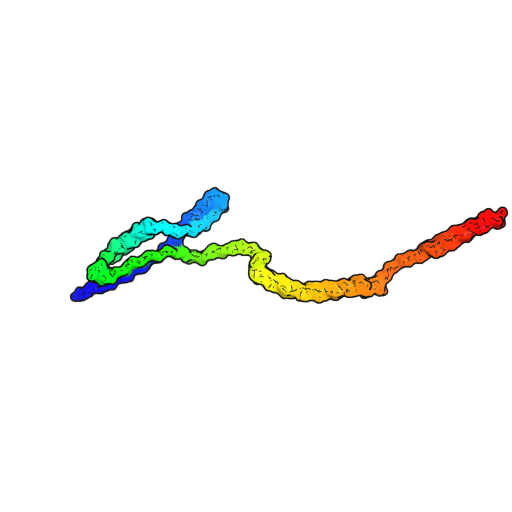1.00 61.25 115 VAL A C 1
ATOM 906 O O . VAL A 1 115 ? 55.494 3.757 -52.934 1.00 61.25 115 VAL A O 1
ATOM 909 N N . VAL A 1 116 ? 54.941 4.177 -50.821 1.00 61.00 116 VAL A N 1
ATOM 910 C CA . VAL A 1 116 ? 56.143 4.926 -50.434 1.00 61.00 116 VAL A CA 1
ATOM 911 C C . VAL A 1 116 ? 57.377 4.020 -50.362 1.00 61.00 116 VAL A C 1
ATOM 913 O O . VAL A 1 116 ? 58.495 4.487 -50.575 1.00 61.00 116 VAL A O 1
ATOM 916 N N . GLU A 1 117 ? 57.205 2.715 -50.141 1.00 65.50 117 GLU A N 1
ATOM 917 C CA . GLU A 1 117 ? 58.336 1.798 -49.954 1.00 65.50 117 GLU A CA 1
ATOM 918 C C . GLU A 1 117 ? 59.051 1.438 -51.274 1.00 65.50 117 GLU A C 1
ATOM 920 O O . GLU A 1 117 ? 60.281 1.388 -51.322 1.00 65.50 117 GLU A O 1
ATOM 925 N N . GLU A 1 118 ? 58.317 1.293 -52.384 1.00 61.41 118 GLU A N 1
ATOM 926 C CA . GLU A 1 118 ? 58.887 0.918 -53.692 1.00 61.41 118 GLU A CA 1
ATOM 927 C C . GLU A 1 118 ? 59.631 2.078 -54.382 1.00 61.41 118 GLU A C 1
ATOM 929 O O . GLU A 1 118 ? 60.688 1.865 -54.985 1.00 61.41 118 GLU A O 1
ATOM 934 N N . GLU A 1 119 ? 59.129 3.316 -54.293 1.00 62.78 119 GLU A N 1
ATOM 935 C CA . GLU A 1 119 ? 59.829 4.479 -54.863 1.00 62.78 119 GLU A CA 1
ATOM 936 C C . GLU A 1 119 ? 61.022 4.923 -54.007 1.00 62.78 119 GLU A C 1
ATOM 938 O O . GLU A 1 119 ? 62.053 5.331 -54.553 1.00 62.78 119 GLU A O 1
ATOM 943 N N . GLY A 1 120 ? 60.929 4.779 -52.679 1.00 65.00 120 GLY A N 1
ATOM 944 C CA . GLY A 1 120 ? 62.025 5.071 -51.756 1.00 65.00 120 GLY A CA 1
ATOM 945 C C . GLY A 1 120 ? 63.238 4.168 -51.990 1.00 65.00 120 GLY A C 1
ATOM 946 O O . GLY A 1 120 ? 64.363 4.660 -52.110 1.00 65.00 120 GLY A O 1
ATOM 947 N N . LEU A 1 121 ? 63.019 2.857 -52.149 1.00 69.31 121 LEU A N 1
ATOM 948 C CA . LEU A 1 121 ? 64.102 1.897 -52.389 1.00 69.31 121 LEU A CA 1
ATOM 949 C C . LEU A 1 121 ? 64.758 2.087 -53.767 1.00 69.31 121 LEU A C 1
ATOM 951 O O . LEU A 1 121 ? 65.985 2.060 -53.885 1.00 69.31 121 LEU A O 1
ATOM 955 N N . LYS A 1 122 ? 63.960 2.349 -54.812 1.00 69.44 122 LYS A N 1
ATOM 956 C CA . LYS A 1 122 ? 64.469 2.620 -56.170 1.00 69.44 122 LYS A CA 1
ATOM 957 C C . LYS A 1 122 ? 65.232 3.945 -56.245 1.00 69.44 122 LYS A C 1
ATOM 959 O O . LYS A 1 122 ? 66.248 4.034 -56.939 1.00 69.44 122 LYS A O 1
ATOM 964 N N . GLY A 1 123 ? 64.788 4.963 -55.507 1.00 71.81 123 GLY A N 1
ATOM 965 C CA . GLY A 1 123 ? 65.473 6.251 -55.393 1.00 71.81 123 GLY A CA 1
ATOM 966 C C . GLY A 1 123 ? 66.826 6.154 -54.680 1.00 71.81 123 GLY A C 1
ATOM 967 O O . GLY A 1 123 ? 67.781 6.823 -55.082 1.00 71.81 123 GLY A O 1
ATOM 968 N N . LEU A 1 124 ? 66.932 5.289 -53.668 1.00 73.06 124 LEU A N 1
ATOM 969 C CA . LEU A 1 124 ? 68.181 5.016 -52.953 1.00 73.06 124 LEU A CA 1
ATOM 970 C C . LEU A 1 124 ? 69.163 4.200 -53.806 1.00 73.06 124 LEU A C 1
ATOM 972 O O . LEU A 1 124 ? 70.316 4.608 -53.949 1.00 73.06 124 LEU A O 1
ATOM 976 N N . ALA A 1 125 ? 68.696 3.143 -54.477 1.00 75.88 125 ALA A N 1
ATOM 977 C CA . ALA A 1 125 ? 69.530 2.333 -55.370 1.00 75.88 125 ALA A CA 1
ATOM 978 C C . ALA A 1 125 ? 70.102 3.148 -56.549 1.00 75.88 125 ALA A C 1
ATOM 980 O O . ALA A 1 125 ? 71.272 3.014 -56.910 1.00 75.88 125 ALA A O 1
ATOM 981 N N . LYS A 1 126 ? 69.305 4.061 -57.123 1.00 75.31 126 LYS A N 1
ATOM 982 C CA . LYS A 1 126 ? 69.751 4.956 -58.204 1.00 75.31 126 LYS A CA 1
ATOM 983 C C . LYS A 1 126 ? 70.830 5.941 -57.741 1.00 75.31 126 LYS A C 1
ATOM 985 O O . LYS A 1 126 ? 71.748 6.244 -58.500 1.00 75.31 126 LYS A O 1
ATOM 990 N N . ARG A 1 127 ? 70.729 6.437 -56.503 1.00 71.25 127 ARG A N 1
ATOM 991 C CA . ARG A 1 127 ? 71.722 7.341 -55.897 1.00 71.25 127 ARG A CA 1
ATOM 992 C C . ARG A 1 127 ? 73.039 6.637 -55.585 1.00 71.25 127 ARG A C 1
ATOM 994 O O . ARG A 1 127 ? 74.090 7.250 -55.740 1.00 71.25 127 ARG A O 1
ATOM 1001 N N . GLU A 1 128 ? 72.986 5.371 -55.191 1.00 74.25 128 GLU A N 1
ATOM 1002 C CA . GLU A 1 128 ? 74.180 4.569 -54.923 1.00 74.25 128 GLU A CA 1
ATOM 1003 C C . GLU A 1 128 ? 74.916 4.194 -56.218 1.00 74.25 128 GLU A C 1
ATOM 1005 O O . GLU A 1 128 ? 76.128 4.376 -56.305 1.00 74.25 128 GLU A O 1
ATOM 1010 N N . ALA A 1 129 ? 74.191 3.814 -57.276 1.00 72.25 129 ALA A N 1
ATOM 1011 C CA . ALA A 1 129 ? 74.777 3.531 -58.591 1.00 72.25 129 ALA A CA 1
ATOM 1012 C C . ALA A 1 129 ? 75.465 4.755 -59.233 1.00 72.25 129 ALA A C 1
ATOM 1014 O O . ALA A 1 129 ? 76.496 4.616 -59.888 1.00 72.25 129 ALA A O 1
ATOM 1015 N N . LEU A 1 130 ? 74.944 5.966 -59.008 1.00 72.94 130 LEU A N 1
ATOM 1016 C CA . LEU A 1 130 ? 75.536 7.218 -59.503 1.00 72.94 130 LEU A CA 1
ATOM 1017 C C . LEU A 1 130 ? 76.851 7.603 -58.804 1.00 72.94 130 LEU A C 1
ATOM 1019 O O . LEU A 1 130 ? 77.590 8.432 -59.327 1.00 72.94 130 LEU A O 1
ATOM 1023 N N . LYS A 1 131 ? 77.171 7.005 -57.650 1.00 69.50 131 LYS A N 1
ATOM 1024 C CA . LYS A 1 131 ? 78.400 7.295 -56.894 1.00 69.50 131 LYS A CA 1
ATOM 1025 C C . LYS A 1 131 ? 79.648 6.612 -57.474 1.00 69.50 131 LYS A C 1
ATOM 1027 O O . LYS A 1 131 ? 80.756 7.019 -57.149 1.00 69.50 131 LYS A O 1
ATOM 1032 N N . TYR A 1 132 ? 79.474 5.602 -58.328 1.00 66.12 132 TYR A N 1
ATOM 1033 C CA . TYR A 1 132 ? 80.562 4.796 -58.905 1.00 66.12 132 TYR A CA 1
ATOM 1034 C C . TYR A 1 132 ? 80.871 5.119 -60.379 1.00 66.12 132 TYR A C 1
ATOM 1036 O O . TYR A 1 132 ? 81.708 4.454 -60.981 1.00 66.12 132 TYR A O 1
ATOM 1044 N N . VAL A 1 133 ? 80.194 6.112 -60.971 1.00 69.25 133 VAL A N 1
ATOM 1045 C CA . VAL A 1 133 ? 80.312 6.480 -62.403 1.00 69.25 133 VAL A CA 1
ATOM 1046 C C . VAL A 1 133 ? 80.973 7.863 -62.592 1.00 69.25 133 VAL A C 1
ATOM 1048 O O . VAL A 1 133 ? 80.953 8.419 -63.686 1.00 69.25 133 VAL A O 1
ATOM 1051 N N . GLY A 1 134 ? 81.558 8.429 -61.532 1.00 58.16 134 GLY A N 1
ATOM 1052 C CA . GLY A 1 134 ? 82.294 9.701 -61.553 1.00 58.16 134 GLY A CA 1
ATOM 1053 C C . GLY A 1 134 ? 83.798 9.510 -61.481 1.00 58.16 134 GLY A C 1
ATOM 1054 O O . GLY A 1 134 ? 84.225 8.642 -60.689 1.00 58.16 134 GLY A O 1
#

pLDDT: mean 83.63, std 10.81, range [57.91, 97.06]

Mean predicted aligned error: 15.44 Å

Solvent-accessible surface area (backbone atoms only — not comparable to full-atom values): 8263 Å² total; per-residue (Å²): 135,80,88,77,64,52,76,50,78,47,79,40,62,42,48,79,44,68,39,91,84,79,70,46,75,41,76,39,76,74,51,73,69,58,49,50,52,52,46,50,54,54,33,60,75,71,63,65,39,74,94,60,66,35,49,77,51,72,47,82,46,71,81,60,76,75,76,76,73,83,66,54,69,85,72,33,68,70,46,48,53,50,53,56,57,51,48,59,53,49,52,54,52,48,51,51,48,51,48,39,62,68,52,53,42,46,70,79,51,56,75,81,76,74,72,58,66,68,56,50,53,53,55,51,53,54,56,57,59,59,68,77,78,115